Protein AF-A0A7Y2L9N7-F1 (afdb_monomer)

Solvent-accessible surface area (backbone atoms only — not comparable to full-atom values): 4457 Å² total; per-residue (Å²): 136,92,77,86,87,72,89,83,86,84,82,50,89,86,40,89,62,32,65,59,53,52,52,51,54,51,36,52,50,48,33,51,52,51,54,50,49,54,42,50,52,40,30,73,78,68,72,41,79,72,51,67,73,60,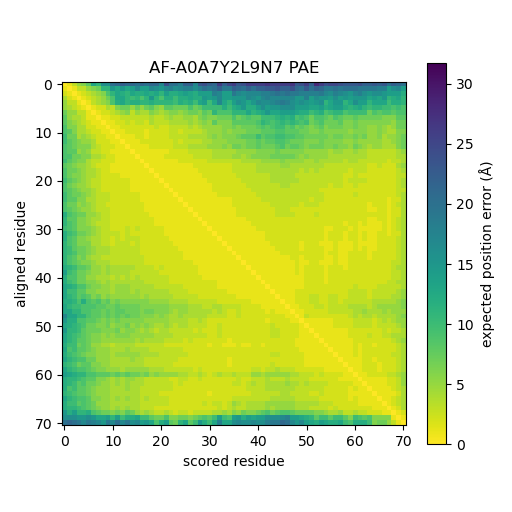49,51,59,59,42,64,77,34,65,50,47,63,69,44,81,88,128

Structure (mmCIF, N/CA/C/O backbone):
data_AF-A0A7Y2L9N7-F1
#
_entry.id   AF-A0A7Y2L9N7-F1
#
loop_
_atom_site.group_PDB
_atom_site.id
_atom_site.type_symbol
_atom_site.label_atom_id
_atom_site.label_alt_id
_atom_site.label_comp_id
_atom_site.label_asym_id
_atom_site.label_entity_id
_atom_site.label_seq_id
_atom_site.pdbx_PDB_ins_code
_atom_site.Cartn_x
_atom_site.Cartn_y
_atom_site.Cartn_z
_atom_site.occupancy
_atom_site.B_iso_or_equiv
_atom_site.auth_seq_id
_atom_site.auth_comp_id
_atom_site.auth_asym_id
_atom_site.auth_atom_id
_atom_site.pdbx_PDB_model_num
ATOM 1 N N . MET A 1 1 ? -8.960 17.272 -34.762 1.00 74.31 1 MET A N 1
ATOM 2 C CA . MET A 1 1 ? -7.541 17.009 -34.424 1.00 74.31 1 MET A CA 1
ATOM 3 C C . MET A 1 1 ? -7.496 16.163 -33.162 1.00 74.31 1 MET A C 1
ATOM 5 O O . MET A 1 1 ? -8.122 16.552 -32.184 1.00 74.31 1 MET A O 1
ATOM 9 N N . ILE A 1 2 ? -6.809 15.019 -33.175 1.00 78.31 2 ILE A N 1
ATOM 10 C CA . ILE A 1 2 ? -6.559 14.237 -31.955 1.00 78.31 2 ILE A CA 1
ATOM 11 C C . ILE A 1 2 ? -5.338 14.851 -31.268 1.00 78.31 2 ILE A C 1
ATOM 13 O O . ILE A 1 2 ? -4.270 14.927 -31.868 1.00 78.31 2 ILE A O 1
ATOM 17 N N . VAL A 1 3 ? -5.506 15.325 -30.032 1.00 87.06 3 VAL A N 1
ATOM 18 C CA . VAL A 1 3 ? -4.427 15.928 -29.236 1.00 87.06 3 VAL A CA 1
ATOM 19 C C . VAL A 1 3 ? -3.922 14.892 -28.236 1.00 87.06 3 VAL A C 1
ATOM 21 O O . VAL A 1 3 ? -4.687 14.435 -27.384 1.00 87.06 3 VAL A O 1
ATOM 24 N N . LYS A 1 4 ? -2.640 14.521 -28.323 1.00 85.25 4 LYS A N 1
ATOM 25 C CA . LYS A 1 4 ? -1.989 13.633 -27.350 1.00 85.25 4 LYS A CA 1
ATOM 26 C C . LYS A 1 4 ? -1.758 14.416 -26.051 1.00 85.25 4 LYS A C 1
ATOM 28 O O . LYS A 1 4 ? -1.024 15.396 -26.056 1.00 85.25 4 LYS A O 1
ATOM 33 N N . ARG A 1 5 ? -2.426 14.020 -24.961 1.00 90.81 5 ARG A N 1
ATOM 34 C CA . ARG A 1 5 ? -2.384 14.732 -23.663 1.00 90.81 5 ARG A CA 1
ATOM 35 C C . ARG A 1 5 ? -1.420 14.130 -22.644 1.00 90.81 5 ARG A C 1
ATOM 37 O O . ARG A 1 5 ? -1.112 14.785 -21.659 1.00 90.81 5 ARG A O 1
ATOM 44 N N . VAL A 1 6 ? -0.986 12.892 -22.866 1.00 92.00 6 VAL A N 1
ATOM 45 C CA . VAL A 1 6 ? -0.101 12.153 -21.962 1.00 92.00 6 VAL A CA 1
ATOM 46 C C . VAL A 1 6 ? 0.861 11.276 -22.753 1.00 92.00 6 VAL A C 1
ATOM 48 O O . VAL A 1 6 ? 0.562 10.838 -23.871 1.00 92.00 6 VAL A O 1
ATOM 51 N N . GLU A 1 7 ? 2.015 11.018 -22.156 1.00 91.44 7 GLU A N 1
ATOM 52 C CA . GLU A 1 7 ? 2.939 9.983 -22.594 1.00 91.44 7 GLU A CA 1
ATOM 53 C C . GLU A 1 7 ? 2.589 8.656 -21.913 1.00 91.44 7 GLU A C 1
ATOM 55 O O . GLU A 1 7 ? 2.198 8.626 -20.747 1.00 91.44 7 GLU A O 1
ATOM 60 N N . GLN A 1 8 ? 2.702 7.560 -22.659 1.00 90.75 8 GLN A N 1
ATOM 61 C CA . GLN A 1 8 ? 2.561 6.209 -22.135 1.00 90.75 8 GLN A CA 1
ATOM 62 C C . GLN A 1 8 ? 3.850 5.455 -22.434 1.00 90.75 8 GLN A C 1
ATOM 64 O O . GLN A 1 8 ? 4.277 5.404 -23.586 1.00 90.75 8 GLN A O 1
ATOM 69 N N . ILE A 1 9 ? 4.416 4.838 -21.402 1.00 90.81 9 ILE A N 1
ATOM 70 C CA . ILE A 1 9 ? 5.559 3.937 -21.507 1.00 90.81 9 ILE A CA 1
ATOM 71 C C . ILE A 1 9 ? 5.067 2.549 -21.099 1.00 90.81 9 ILE A C 1
ATOM 73 O O . ILE A 1 9 ? 4.503 2.381 -20.019 1.00 90.81 9 ILE A O 1
ATOM 77 N N . GLN A 1 10 ? 5.236 1.563 -21.979 1.00 92.81 10 GLN A N 1
ATOM 78 C CA . GLN A 1 10 ? 4.875 0.169 -21.720 1.00 92.81 10 GLN A CA 1
ATOM 79 C C . GLN A 1 10 ? 6.153 -0.661 -21.594 1.00 92.81 10 GLN A C 1
ATOM 81 O O . GLN A 1 10 ? 6.902 -0.806 -22.556 1.00 92.81 10 GLN A O 1
ATOM 86 N N . ILE A 1 11 ? 6.393 -1.207 -20.403 1.00 94.75 11 ILE A N 1
ATOM 87 C CA . ILE A 1 11 ? 7.551 -2.053 -20.096 1.00 94.75 11 ILE A CA 1
ATOM 88 C C . ILE A 1 11 ? 7.100 -3.510 -20.208 1.00 94.75 11 ILE A C 1
ATOM 90 O O . ILE A 1 11 ? 6.111 -3.907 -19.596 1.00 94.75 11 ILE A O 1
ATOM 94 N N . ASN A 1 12 ? 7.804 -4.306 -21.011 1.00 95.75 12 ASN A N 1
ATOM 95 C CA . ASN A 1 12 ? 7.559 -5.744 -21.149 1.00 95.75 12 ASN A CA 1
ATOM 96 C C . ASN A 1 12 ? 8.583 -6.560 -20.341 1.00 95.75 12 ASN A C 1
ATOM 98 O O . ASN A 1 12 ? 9.579 -6.014 -19.880 1.00 95.75 12 ASN A O 1
ATOM 102 N N . LYS A 1 13 ? 8.367 -7.876 -20.215 1.00 96.06 13 LYS A N 1
ATOM 103 C CA . LYS A 1 13 ? 9.207 -8.786 -19.409 1.00 96.06 13 LYS A CA 1
ATOM 104 C C . LYS A 1 13 ? 10.689 -8.840 -19.788 1.00 96.06 13 LYS A C 1
ATOM 106 O O . LYS A 1 13 ? 11.499 -9.207 -18.947 1.00 96.06 13 LYS A O 1
ATOM 111 N N . ASN A 1 14 ? 11.036 -8.497 -21.026 1.00 97.00 14 ASN A N 1
ATOM 112 C CA . ASN A 1 14 ? 12.416 -8.521 -21.513 1.00 97.00 14 ASN A CA 1
ATOM 113 C C . ASN A 1 14 ? 13.124 -7.168 -21.335 1.00 97.00 14 ASN A C 1
ATOM 115 O O . ASN A 1 14 ? 14.297 -7.044 -21.675 1.00 97.00 14 ASN A O 1
ATOM 119 N N . HIS A 1 15 ? 12.419 -6.143 -20.858 1.00 97.62 15 HIS A N 1
ATOM 120 C CA . HIS A 1 15 ? 12.977 -4.816 -20.645 1.00 97.62 15 HIS A CA 1
ATOM 121 C C . HIS A 1 15 ? 13.804 -4.775 -19.352 1.00 97.62 15 HIS A C 1
ATOM 123 O O . HIS A 1 15 ? 13.397 -5.335 -18.337 1.00 97.62 15 HIS A O 1
ATOM 129 N N . GLU A 1 16 ? 14.923 -4.049 -19.352 1.00 97.12 16 GLU A N 1
ATOM 130 C CA . GLU A 1 16 ? 15.856 -3.977 -18.212 1.00 97.12 16 GLU A CA 1
ATOM 131 C C . GLU A 1 16 ? 15.207 -3.487 -16.905 1.00 97.12 16 GLU A C 1
ATOM 133 O O . GLU A 1 16 ? 15.530 -3.968 -15.826 1.00 97.12 16 GLU A O 1
ATOM 138 N N . LEU A 1 17 ? 14.244 -2.567 -17.004 1.00 96.50 17 LEU A N 1
ATOM 139 C CA . LEU A 1 17 ? 13.480 -2.044 -15.865 1.00 96.50 17 LEU A CA 1
ATOM 140 C C . LEU A 1 17 ? 12.382 -2.985 -15.348 1.00 96.50 17 LEU A C 1
ATOM 142 O O . LEU A 1 17 ? 11.806 -2.711 -14.295 1.00 96.50 17 LEU A O 1
ATOM 146 N N . TRP A 1 18 ? 12.058 -4.069 -16.059 1.00 97.56 18 TRP A N 1
ATOM 147 C CA . TRP A 1 18 ? 10.970 -4.959 -15.651 1.00 97.56 18 TRP A CA 1
ATOM 148 C C . TRP A 1 18 ? 11.146 -5.526 -14.233 1.00 97.56 18 TR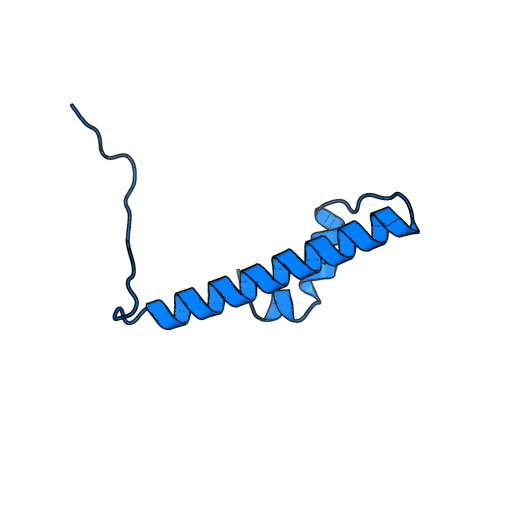P A C 1
ATOM 150 O O . TRP A 1 18 ? 10.192 -5.418 -13.461 1.00 97.56 18 TRP A O 1
ATOM 160 N N . PRO A 1 19 ? 12.316 -6.077 -13.842 1.00 97.44 19 PRO A N 1
ATOM 161 C CA . PRO A 1 19 ? 12.499 -6.641 -12.504 1.00 97.44 19 PRO A CA 1
ATOM 162 C C . PRO A 1 19 ? 12.287 -5.605 -11.399 1.00 97.44 19 PRO A C 1
ATOM 164 O O . PRO A 1 19 ? 11.631 -5.894 -10.405 1.00 97.44 19 PRO A O 1
ATOM 167 N N . TYR A 1 20 ? 12.766 -4.376 -11.613 1.00 95.25 20 TYR A N 1
ATOM 168 C CA . TYR A 1 20 ? 12.565 -3.275 -10.675 1.00 95.25 20 TYR A CA 1
ATOM 169 C C . TYR A 1 20 ? 11.079 -2.926 -10.521 1.00 95.25 20 TYR A C 1
ATOM 171 O O . TYR A 1 20 ? 10.575 -2.810 -9.404 1.00 95.25 20 TYR A O 1
ATOM 179 N N . CYS A 1 21 ? 10.348 -2.789 -11.633 1.00 94.88 21 CYS A N 1
ATOM 180 C CA . CYS A 1 21 ? 8.912 -2.519 -11.581 1.00 94.88 21 CYS A CA 1
ATOM 181 C C . CYS A 1 21 ? 8.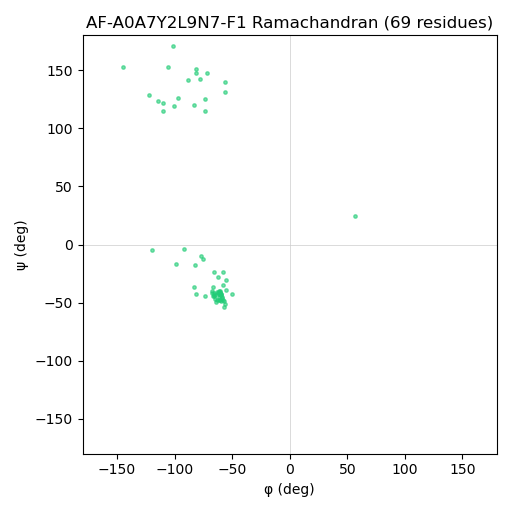143 -3.641 -10.871 1.00 94.88 21 CYS A C 1
ATOM 183 O O . CYS A 1 21 ? 7.268 -3.348 -10.058 1.00 94.88 21 CYS A O 1
ATOM 185 N N . ASP A 1 22 ? 8.470 -4.902 -11.157 1.00 95.88 22 ASP A N 1
ATOM 186 C CA . ASP A 1 22 ? 7.833 -6.067 -10.536 1.00 95.88 22 ASP A CA 1
ATOM 187 C C . ASP A 1 22 ? 8.050 -6.086 -9.014 1.00 95.88 22 ASP A C 1
ATOM 189 O O . ASP A 1 22 ? 7.084 -6.179 -8.249 1.00 95.88 22 ASP A O 1
ATOM 193 N N . GLU A 1 23 ? 9.293 -5.882 -8.569 1.00 96.31 23 GLU A N 1
ATOM 194 C CA . GLU A 1 23 ? 9.662 -5.827 -7.151 1.00 96.31 23 GLU A CA 1
ATOM 195 C C . GLU A 1 23 ? 8.923 -4.704 -6.408 1.00 96.31 23 GLU A C 1
ATOM 197 O O . GLU A 1 23 ? 8.291 -4.940 -5.370 1.00 96.31 23 GLU A O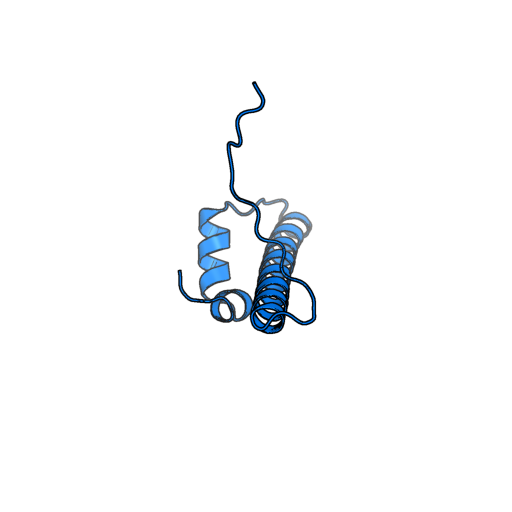 1
ATOM 202 N N . ILE A 1 24 ? 8.924 -3.488 -6.962 1.00 95.50 24 ILE A N 1
ATOM 203 C CA . ILE A 1 24 ? 8.251 -2.343 -6.336 1.00 95.50 24 ILE A CA 1
ATOM 204 C C . ILE A 1 24 ? 6.730 -2.514 -6.325 1.00 95.50 24 ILE A C 1
ATOM 206 O O . ILE A 1 24 ? 6.086 -2.210 -5.316 1.00 95.50 24 ILE A O 1
ATOM 210 N N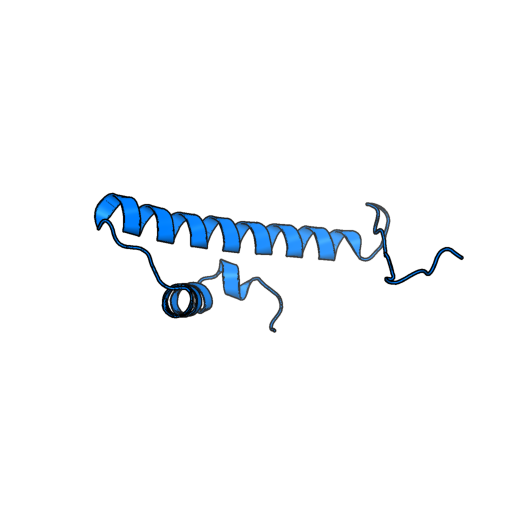 . CYS A 1 25 ? 6.130 -3.034 -7.399 1.00 95.44 25 CYS A N 1
ATOM 211 C CA . CYS A 1 25 ? 4.698 -3.332 -7.423 1.00 95.44 25 CYS A CA 1
ATOM 212 C C . CYS A 1 25 ? 4.322 -4.373 -6.361 1.00 95.44 25 CYS A C 1
ATOM 214 O O . CYS A 1 25 ? 3.291 -4.230 -5.691 1.00 95.44 25 CYS A O 1
ATOM 216 N N . PHE A 1 26 ? 5.157 -5.395 -6.168 1.00 96.69 26 PHE A N 1
ATOM 217 C CA . PHE A 1 26 ? 4.953 -6.398 -5.129 1.00 96.69 26 PHE A CA 1
ATOM 218 C C . PHE A 1 26 ? 5.049 -5.795 -3.719 1.00 96.69 26 PHE A C 1
ATOM 220 O O . PHE A 1 26 ? 4.148 -5.999 -2.899 1.00 96.69 26 PHE A O 1
ATOM 227 N N . ALA A 1 27 ? 6.077 -4.987 -3.447 1.00 96.62 27 ALA A N 1
ATOM 228 C CA . ALA A 1 27 ? 6.227 -4.286 -2.172 1.00 96.62 27 ALA A CA 1
ATOM 229 C C . ALA A 1 27 ? 5.038 -3.347 -1.883 1.00 96.62 27 ALA A C 1
ATOM 231 O O . ALA A 1 27 ? 4.471 -3.371 -0.785 1.00 96.62 27 ALA A O 1
ATOM 232 N N . ALA A 1 28 ? 4.582 -2.589 -2.886 1.00 96.25 28 ALA A N 1
ATOM 233 C CA . ALA A 1 28 ? 3.435 -1.689 -2.762 1.00 96.25 28 ALA A CA 1
ATOM 234 C C . ALA A 1 28 ? 2.135 -2.449 -2.449 1.00 96.25 28 ALA A C 1
ATOM 236 O O . ALA A 1 28 ? 1.354 -2.031 -1.588 1.00 96.25 28 ALA A O 1
ATOM 237 N N . LYS A 1 29 ? 1.923 -3.606 -3.091 1.00 97.75 29 LYS A N 1
ATOM 238 C CA . LYS A 1 29 ? 0.794 -4.498 -2.793 1.00 97.75 29 LYS A CA 1
ATOM 239 C C . LYS A 1 29 ? 0.829 -4.983 -1.342 1.00 97.75 29 LYS A C 1
ATOM 241 O O . LYS A 1 29 ? -0.220 -5.034 -0.698 1.00 97.75 29 LYS A O 1
ATOM 246 N N . ASN A 1 30 ? 2.004 -5.313 -0.810 1.00 97.25 30 ASN A N 1
ATOM 247 C CA . ASN A 1 30 ? 2.136 -5.758 0.578 1.00 97.25 30 ASN A CA 1
ATOM 248 C C . ASN A 1 30 ? 1.781 -4.646 1.570 1.00 97.25 30 ASN A C 1
ATOM 250 O O . ASN A 1 30 ? 1.014 -4.894 2.502 1.00 97.25 30 ASN A O 1
ATOM 254 N N . LEU A 1 31 ? 2.246 -3.414 1.333 1.00 97.19 31 LEU A N 1
ATOM 255 C CA . LEU A 1 31 ? 1.851 -2.262 2.147 1.00 97.19 31 LEU A CA 1
ATOM 256 C C . LEU A 1 31 ? 0.330 -2.039 2.115 1.00 97.19 31 LEU A C 1
ATOM 258 O O . LEU A 1 31 ? -0.289 -1.855 3.165 1.00 97.19 31 LEU A O 1
ATOM 262 N N . TYR A 1 32 ? -0.277 -2.096 0.927 1.00 97.25 32 TYR A N 1
ATOM 263 C CA . TYR A 1 32 ? -1.723 -1.940 0.755 1.00 97.25 32 TYR A CA 1
ATOM 264 C C . TYR A 1 32 ? -2.516 -3.015 1.514 1.00 97.25 32 TYR A C 1
ATOM 266 O O . TYR A 1 32 ? -3.452 -2.706 2.256 1.00 97.25 32 TYR A O 1
ATOM 274 N N . ASN A 1 33 ? -2.114 -4.280 1.376 1.00 98.06 33 ASN A N 1
ATOM 275 C CA . ASN A 1 33 ? -2.744 -5.397 2.076 1.00 98.06 33 ASN A CA 1
ATOM 276 C C . ASN A 1 33 ? -2.631 -5.249 3.597 1.00 98.06 33 ASN A C 1
ATOM 278 O O . ASN A 1 33 ? -3.614 -5.471 4.306 1.00 98.06 33 ASN A O 1
ATOM 282 N N . TYR A 1 34 ? -1.467 -4.831 4.096 1.00 97.62 34 TYR A N 1
ATOM 283 C CA . TYR A 1 34 ? -1.242 -4.615 5.521 1.00 97.62 34 TYR A CA 1
ATOM 284 C C . TYR A 1 34 ? -2.099 -3.464 6.076 1.00 97.62 34 TYR A C 1
ATOM 286 O O . TYR A 1 34 ? -2.772 -3.621 7.097 1.00 97.62 34 TYR A O 1
ATOM 294 N N . ALA A 1 35 ? -2.173 -2.339 5.361 1.00 97.69 35 ALA A N 1
ATOM 295 C CA . ALA A 1 35 ? -3.024 -1.205 5.724 1.00 97.69 35 ALA A CA 1
ATOM 296 C C . ALA A 1 35 ? -4.515 -1.584 5.799 1.00 97.69 35 ALA A C 1
ATOM 298 O O . ALA A 1 35 ? -5.221 -1.206 6.744 1.00 97.69 35 ALA A O 1
ATOM 299 N N . ASN A 1 36 ? -4.985 -2.370 4.828 1.00 97.56 36 ASN A N 1
ATOM 300 C CA . ASN A 1 36 ? -6.350 -2.891 4.811 1.00 97.56 36 ASN A CA 1
ATOM 301 C C . ASN A 1 36 ? -6.606 -3.865 5.956 1.00 97.56 36 ASN A C 1
ATOM 303 O O . ASN A 1 36 ? -7.665 -3.800 6.581 1.00 97.56 36 ASN A O 1
ATOM 307 N N . TYR A 1 37 ? -5.648 -4.747 6.246 1.00 97.56 37 TYR A N 1
ATOM 308 C CA . TYR A 1 37 ? -5.740 -5.667 7.371 1.00 97.56 37 TYR A CA 1
ATOM 309 C C . TYR A 1 37 ? -5.927 -4.904 8.685 1.00 97.56 37 TYR A C 1
ATOM 311 O O . TYR A 1 37 ? -6.923 -5.139 9.367 1.00 97.56 37 TYR A O 1
ATOM 319 N N . ILE A 1 38 ? -5.052 -3.939 8.994 1.00 97.62 38 ILE A N 1
ATOM 320 C CA . ILE A 1 38 ? -5.149 -3.123 10.216 1.00 97.62 38 ILE A CA 1
ATOM 321 C C . ILE A 1 38 ? -6.515 -2.431 10.296 1.00 97.62 38 ILE A C 1
ATOM 323 O O . ILE A 1 38 ? -7.217 -2.546 11.301 1.00 97.62 38 ILE A O 1
ATOM 327 N N . THR A 1 39 ? -6.916 -1.743 9.224 1.00 97.62 39 THR A N 1
ATOM 328 C CA . THR A 1 39 ? -8.183 -0.998 9.192 1.00 97.62 39 THR A CA 1
ATOM 329 C C . THR A 1 39 ? -9.382 -1.921 9.414 1.00 97.62 39 THR A C 1
ATOM 331 O O . THR A 1 39 ? -10.296 -1.593 10.173 1.00 97.62 39 THR A O 1
ATOM 334 N N . ARG A 1 40 ? -9.373 -3.106 8.794 1.00 98.06 40 ARG A N 1
ATOM 335 C CA . ARG A 1 40 ? -10.433 -4.104 8.952 1.00 98.06 40 ARG A CA 1
ATOM 336 C C . ARG A 1 40 ? -10.460 -4.688 10.367 1.00 98.06 40 ARG A C 1
ATOM 338 O O . ARG A 1 40 ? -11.552 -4.857 10.904 1.00 98.06 40 ARG A O 1
ATOM 345 N N . GLN A 1 41 ? -9.305 -4.979 10.968 1.00 98.31 41 GLN A N 1
ATOM 346 C CA . GLN A 1 41 ? -9.225 -5.476 12.347 1.00 98.31 41 GLN A CA 1
ATOM 347 C C . GLN A 1 41 ? -9.787 -4.457 13.343 1.00 98.31 41 GLN A C 1
ATOM 349 O O . GLN A 1 41 ? -10.612 -4.814 14.184 1.00 98.31 41 GLN A O 1
ATOM 354 N N . GLU A 1 42 ? -9.418 -3.184 13.201 1.00 98.12 42 GLU A N 1
ATOM 355 C CA . GLU A 1 42 ? -9.937 -2.111 14.055 1.00 98.12 42 GLU A CA 1
ATOM 356 C C . GLU A 1 42 ? -11.456 -1.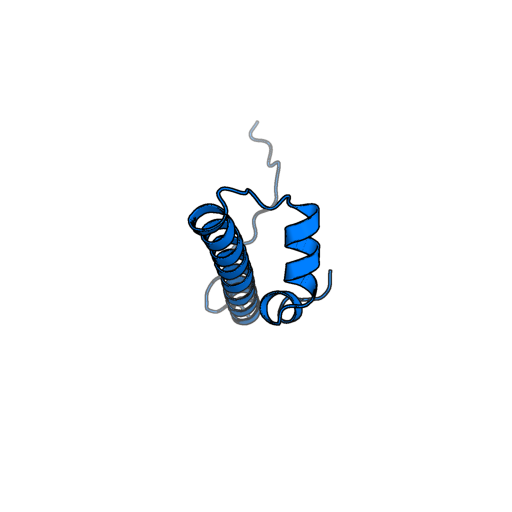966 13.920 1.00 98.12 42 GLU A C 1
ATOM 358 O O . GLU A 1 42 ? -12.182 -1.839 14.909 1.00 98.12 42 GLU A O 1
ATOM 363 N N . PHE A 1 43 ? -11.970 -2.065 12.696 1.00 97.81 43 PHE A N 1
ATOM 364 C CA . PHE A 1 43 ? -13.405 -1.999 12.475 1.00 97.81 43 PHE A CA 1
ATOM 365 C C . PHE A 1 43 ? -14.152 -3.200 13.070 1.00 97.81 43 PHE A C 1
ATOM 367 O O . PHE A 1 43 ? -15.196 -3.025 13.697 1.00 97.81 43 PHE A O 1
ATOM 374 N N . ILE A 1 44 ? -13.647 -4.423 12.897 1.00 98.31 44 ILE A N 1
ATOM 375 C CA . ILE A 1 44 ? -14.318 -5.632 13.398 1.00 98.31 44 ILE A CA 1
ATOM 376 C C . ILE A 1 44 ? -14.392 -5.611 14.925 1.00 98.31 44 ILE A C 1
ATOM 378 O O . ILE A 1 44 ? -15.489 -5.794 15.466 1.00 98.31 44 ILE A O 1
ATOM 382 N N . ASN A 1 45 ? -13.259 -5.341 15.577 1.00 98.44 45 ASN A N 1
ATOM 383 C CA . ASN A 1 45 ? -13.097 -5.477 17.023 1.00 98.44 45 ASN A CA 1
ATOM 384 C C . ASN A 1 45 ? -13.611 -4.251 17.790 1.00 98.44 45 ASN A C 1
ATOM 386 O O . ASN A 1 45 ? -14.219 -4.407 18.845 1.00 98.44 45 ASN A O 1
ATOM 390 N N . ASN A 1 46 ? -13.431 -3.045 17.238 1.00 97.81 46 ASN A N 1
ATOM 391 C CA . ASN A 1 46 ? -13.693 -1.789 17.951 1.00 97.81 46 ASN A CA 1
ATOM 392 C C . ASN A 1 46 ? -14.772 -0.913 17.293 1.00 97.81 46 ASN A C 1
ATOM 394 O O . ASN A 1 46 ? -15.125 0.127 17.849 1.00 97.81 46 ASN A O 1
ATOM 398 N N . LYS A 1 47 ? -15.295 -1.296 16.115 1.00 97.56 47 LYS A N 1
ATOM 399 C CA . LYS A 1 47 ? -16.250 -0.504 15.304 1.00 97.56 47 LYS A CA 1
ATOM 400 C C . LYS A 1 47 ? -15.735 0.889 14.931 1.00 97.56 47 LYS A C 1
ATOM 402 O O . LYS A 1 47 ? -16.519 1.795 14.652 1.00 97.56 47 LYS A O 1
ATOM 407 N N . LYS A 1 48 ? -14.413 1.062 14.902 1.00 96.75 48 LYS A N 1
ATOM 408 C CA . LYS A 1 48 ? -13.750 2.326 14.575 1.00 96.75 48 LYS A CA 1
ATOM 409 C C . LYS A 1 48 ? -13.140 2.284 13.182 1.00 96.75 48 LYS A C 1
ATOM 411 O O . LYS A 1 48 ? -12.767 1.233 12.671 1.00 96.75 48 LYS A O 1
ATOM 416 N N . TRP A 1 49 ? -13.031 3.464 12.583 1.00 95.50 49 TRP A N 1
ATOM 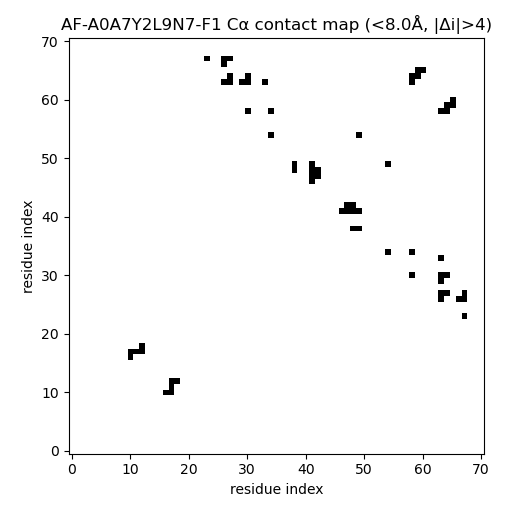417 C CA . TRP A 1 49 ? -12.316 3.677 11.332 1.00 95.50 49 TRP A CA 1
ATOM 418 C C . TRP A 1 49 ? -11.048 4.487 11.600 1.00 95.50 49 TRP A C 1
ATOM 420 O O . TRP A 1 49 ? -11.129 5.616 12.092 1.00 95.50 49 TRP A O 1
ATOM 430 N N . ILE A 1 50 ? -9.885 3.937 11.249 1.00 96.81 50 ILE A N 1
ATOM 431 C CA . ILE A 1 50 ? -8.602 4.629 11.415 1.00 96.81 50 ILE A CA 1
ATOM 432 C C . ILE A 1 50 ? -8.493 5.728 10.360 1.00 96.81 50 ILE A C 1
ATOM 434 O O . ILE A 1 50 ? -8.638 5.493 9.159 1.00 96.81 50 ILE A O 1
ATOM 438 N N . ARG A 1 51 ? -8.246 6.964 10.798 1.00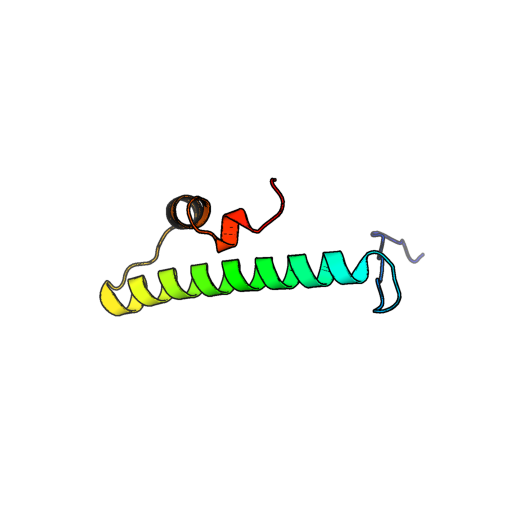 96.12 51 ARG A N 1
ATOM 439 C CA . ARG A 1 51 ? -8.052 8.085 9.876 1.00 96.12 51 ARG A CA 1
ATOM 440 C C . ARG A 1 51 ? -6.702 7.959 9.179 1.00 96.12 51 ARG A C 1
ATOM 442 O O . ARG A 1 51 ? -5.726 7.503 9.764 1.00 96.12 51 ARG A O 1
ATOM 449 N N . TYR A 1 52 ? -6.643 8.428 7.933 1.00 94.94 52 TYR A N 1
ATOM 450 C CA . TYR A 1 52 ? -5.456 8.315 7.080 1.00 94.94 52 TYR A CA 1
ATOM 451 C C . TYR A 1 52 ? -4.168 8.788 7.764 1.00 94.9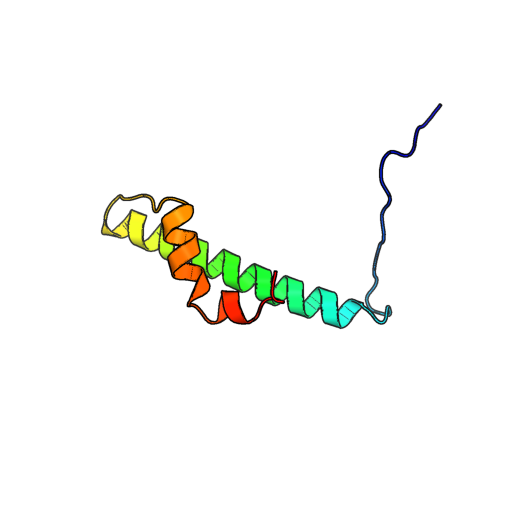4 52 TYR A C 1
ATOM 453 O O . TYR A 1 52 ? -3.148 8.121 7.663 1.00 94.94 52 TYR A O 1
ATOM 461 N N . ARG A 1 53 ? -4.211 9.914 8.489 1.00 96.12 53 ARG A N 1
ATOM 462 C CA . ARG A 1 53 ? -3.037 10.460 9.185 1.00 96.12 53 ARG A CA 1
ATOM 463 C C . ARG A 1 53 ? -2.451 9.468 10.192 1.00 96.12 53 ARG A C 1
ATOM 465 O O . ARG A 1 53 ? -1.235 9.295 10.228 1.00 96.12 53 ARG A O 1
ATOM 472 N N . ASP A 1 54 ? -3.311 8.832 10.980 1.00 96.44 54 ASP A N 1
ATOM 473 C CA . ASP A 1 54 ? -2.903 7.890 12.022 1.00 96.44 54 ASP A CA 1
ATOM 474 C C . ASP A 1 54 ? -2.427 6.581 11.395 1.00 96.44 54 ASP A C 1
ATOM 476 O O . ASP A 1 54 ? -1.345 6.101 11.727 1.00 96.44 54 ASP A O 1
ATOM 480 N N . LEU A 1 55 ? -3.169 6.078 10.401 1.00 96.75 55 LEU A N 1
ATOM 481 C CA . LEU A 1 55 ? -2.781 4.894 9.639 1.00 96.75 55 LEU A CA 1
ATOM 482 C C . LEU A 1 55 ? -1.412 5.090 8.975 1.00 96.75 55 LEU A C 1
ATOM 484 O O . LEU A 1 55 ? -0.534 4.251 9.122 1.00 96.75 55 LEU A O 1
ATOM 488 N N . ASN A 1 56 ? -1.187 6.225 8.313 1.00 94.81 56 ASN A N 1
ATOM 489 C CA . ASN A 1 56 ? 0.091 6.540 7.679 1.00 94.81 56 ASN A CA 1
ATOM 490 C C . ASN A 1 56 ? 1.240 6.573 8.699 1.00 94.81 56 ASN A C 1
ATOM 492 O O . ASN A 1 56 ? 2.307 6.022 8.445 1.00 94.81 56 ASN A O 1
ATOM 496 N N . LYS A 1 57 ? 1.023 7.167 9.882 1.00 95.12 57 LYS A N 1
ATOM 497 C CA . LYS A 1 57 ? 2.032 7.177 10.952 1.00 95.12 57 LYS A CA 1
ATOM 498 C C . LYS A 1 57 ? 2.371 5.759 11.427 1.00 95.12 57 LYS A C 1
ATOM 500 O O . LYS A 1 57 ? 3.543 5.466 11.623 1.00 95.12 57 LYS A O 1
ATOM 505 N N . MET A 1 58 ? 1.371 4.889 11.580 1.00 95.25 58 MET A N 1
ATOM 506 C CA . MET A 1 58 ? 1.582 3.484 11.954 1.00 95.25 58 MET A CA 1
ATOM 507 C C . MET A 1 58 ? 2.352 2.716 10.874 1.00 95.25 58 MET A C 1
ATOM 509 O O . MET A 1 58 ? 3.262 1.952 11.183 1.00 95.25 58 MET A O 1
ATOM 513 N N . LEU A 1 59 ? 1.993 2.925 9.605 1.00 95.38 59 LEU A N 1
ATOM 514 C CA . LEU A 1 59 ? 2.591 2.214 8.479 1.00 95.38 59 LEU A CA 1
ATOM 515 C C . LEU A 1 59 ? 4.063 2.571 8.274 1.00 95.38 59 LEU A C 1
ATOM 517 O O . LEU A 1 59 ? 4.836 1.673 7.962 1.00 95.38 59 LEU A O 1
ATOM 521 N N . LYS A 1 60 ? 4.464 3.830 8.496 1.00 93.69 60 LYS A N 1
ATOM 522 C CA . LYS A 1 60 ? 5.858 4.289 8.332 1.00 93.69 60 LYS A CA 1
ATOM 523 C C . LYS A 1 60 ? 6.881 3.493 9.142 1.00 93.69 60 LYS A C 1
ATOM 525 O O . LYS A 1 60 ? 8.024 3.350 8.715 1.00 93.69 60 LYS A O 1
ATOM 530 N N . GLU A 1 61 ? 6.476 2.966 10.291 1.00 91.50 61 GLU A N 1
ATOM 531 C CA . GLU A 1 61 ? 7.362 2.169 11.139 1.00 91.50 61 GLU A CA 1
ATOM 532 C C . GLU A 1 61 ? 7.467 0.705 10.694 1.00 91.50 61 GLU A C 1
ATOM 534 O O . GLU A 1 61 ? 8.424 0.020 11.067 1.00 91.50 61 GLU A O 1
ATOM 539 N N . HIS A 1 62 ? 6.523 0.232 9.876 1.00 94.88 62 HIS A N 1
ATOM 540 C CA . HIS A 1 62 ? 6.430 -1.157 9.447 1.00 94.88 62 HIS A CA 1
ATOM 541 C C . HIS A 1 62 ? 7.377 -1.478 8.283 1.00 94.88 62 HIS A C 1
ATOM 543 O O . HIS A 1 62 ? 7.611 -0.656 7.394 1.00 94.88 62 HIS A O 1
ATOM 549 N N . GLU A 1 63 ? 7.875 -2.714 8.246 1.00 94.00 63 GLU A N 1
ATOM 550 C CA . GLU A 1 63 ? 8.793 -3.204 7.209 1.00 94.00 63 GLU A CA 1
ATOM 551 C C . GLU A 1 63 ? 8.234 -3.033 5.791 1.00 94.00 63 GLU A C 1
ATOM 553 O O . GLU A 1 63 ? 8.943 -2.592 4.896 1.00 94.00 63 GLU A O 1
ATOM 558 N N . THR A 1 64 ? 6.933 -3.261 5.585 1.00 93.62 64 THR A N 1
ATOM 559 C CA . THR A 1 64 ? 6.305 -3.126 4.259 1.00 93.62 64 THR A CA 1
ATOM 560 C C . THR A 1 64 ? 6.387 -1.710 3.702 1.00 93.62 64 THR A C 1
ATOM 562 O O . THR A 1 64 ? 6.369 -1.540 2.489 1.00 93.62 64 THR A O 1
ATOM 565 N N . TYR A 1 65 ? 6.444 -0.695 4.570 1.00 94.00 65 TYR A N 1
ATOM 566 C CA . TYR A 1 65 ? 6.663 0.687 4.153 1.00 94.00 65 TYR A CA 1
ATOM 567 C C . TYR A 1 65 ? 8.150 0.950 3.914 1.00 94.00 65 TYR A C 1
ATOM 569 O O . TYR A 1 65 ? 8.508 1.571 2.921 1.00 94.00 65 TYR A O 1
ATOM 577 N N . LYS A 1 66 ? 9.020 0.446 4.797 1.00 92.88 66 LYS A N 1
ATOM 578 C CA . LYS A 1 66 ? 10.482 0.598 4.695 1.00 92.88 66 LYS A CA 1
ATOM 579 C C . LYS A 1 66 ? 11.085 -0.114 3.476 1.00 92.88 66 LYS A C 1
ATOM 581 O O . LYS A 1 66 ? 12.139 0.296 3.012 1.00 92.88 66 LYS A O 1
ATOM 586 N N . ASN A 1 67 ? 10.407 -1.134 2.951 1.00 92.31 67 ASN A N 1
ATOM 587 C CA . ASN A 1 67 ? 10.790 -1.847 1.729 1.00 92.31 67 ASN A CA 1
ATOM 588 C C . ASN A 1 67 ? 10.494 -1.055 0.447 1.00 92.31 67 ASN A C 1
ATOM 590 O O . ASN A 1 67 ? 10.937 -1.450 -0.628 1.00 92.31 67 ASN A O 1
ATOM 594 N N . LEU A 1 68 ? 9.718 0.029 0.529 1.00 93.19 68 LEU A N 1
ATOM 595 C CA . LEU A 1 68 ? 9.516 0.920 -0.606 1.00 93.19 68 LEU A CA 1
ATOM 596 C C . LEU A 1 68 ? 10.693 1.893 -0.735 1.00 93.19 68 LEU A C 1
ATOM 598 O O . LEU A 1 68 ? 11.296 2.267 0.274 1.00 93.19 68 LEU A O 1
ATOM 602 N N . PRO A 1 69 ? 11.008 2.349 -1.960 1.00 89.88 69 PRO A N 1
ATOM 603 C CA . PRO A 1 69 ? 11.998 3.392 -2.167 1.00 89.88 69 PRO A CA 1
ATOM 604 C C . PRO A 1 69 ? 11.605 4.636 -1.369 1.00 89.88 69 PRO A C 1
ATOM 606 O O . PRO A 1 69 ? 10.425 4.992 -1.296 1.00 89.88 69 PRO A O 1
ATOM 609 N N . ALA A 1 70 ? 12.602 5.284 -0.767 1.00 79.00 70 ALA A N 1
ATOM 610 C CA . ALA A 1 70 ? 12.386 6.523 -0.035 1.00 79.00 70 ALA A CA 1
ATOM 611 C C . ALA A 1 70 ? 11.722 7.564 -0.955 1.00 79.00 70 ALA A C 1
ATOM 613 O O . ALA A 1 70 ? 12.163 7.762 -2.088 1.00 79.00 70 ALA A O 1
ATOM 614 N N . GLN A 1 71 ? 10.649 8.185 -0.458 1.00 60.78 71 GLN A N 1
ATOM 615 C CA . GLN A 1 71 ? 9.986 9.334 -1.083 1.00 60.78 71 GLN A CA 1
ATOM 616 C C . GLN A 1 71 ? 10.579 10.645 -0.587 1.00 60.78 71 GLN A C 1
ATOM 618 O O . GLN A 1 71 ? 10.869 10.726 0.630 1.00 60.78 71 GLN A O 1
#

Organism: NCBI:txid911092

Foldseek 3Di:
DDDDPDDDDDDDPVHPCVVVVVQQVVLVVVLVVVLVVVQVVCCVPPVDGDDPVRSVVVSCVDPSNVSHPDD

Nearest PDB structures (foldseek):
  5l4g-assembly1_P  TM=8.289E-01  e=7.723E+00  Homo sapiens

Sequence (71 aa):
MIVKRVEQIQINKNHELWPYCDEICFAAKNLYNYANYITRQEFINNKKWIRYRDLNKMLKEHETYKNLPAQ

pLDDT: mean 94.13, std 6.03, range [60.78, 98.44]

Secondary structure (DSSP, 8-state):
-----S------TTSTTHHHHHHHHHHHHHHHHHHHHHHHHHHHHH-----HHHHHHHHHTSHHHHTSPP-

Mean predicted aligned error: 4.57 Å

Radius of gyration: 17.42 Å; Cα contacts (8 Å, |Δi|>4): 33; chains: 1; bounding box: 32×26×52 Å